Protein AF-A0A1H2BNG6-F1 (afdb_monomer)

Mean predicted aligned error: 12.43 Å

Secondary structure (DSSP, 8-state):
----HHHHHHHHHHHHHTSTTTHHHHHHHHHHHHHHHHHHTT-GGGS-HHHHHHHHHHHHHHHHHHHHHSS----SS--SSS-SS-HHHHHHHHHHHHHHTT--HHHHHHHHH--TTSSS-------

Sequence (127 aa):
MLASEQDRRNDLKNHLKNDLYGWIDTAAPELLRASRELVERGEASRVSDEAVAQILTAAIRLYVAKSDGEERTFPPIAGTRDSEMTPTELLSAVSEMLRALHLGPMELALWYRRRPDKDSYFPGRQS

Organism: NCBI:txid255045

Solvent-accessible surface area (backbone atoms only — not comparable to full-atom values): 7969 Å² total; per-residue (Å²): 136,81,81,49,76,64,54,58,52,48,51,53,53,50,49,41,66,71,38,99,64,29,63,53,74,62,44,50,63,54,52,56,52,51,50,49,57,27,54,78,67,72,45,54,82,79,54,52,70,68,57,54,51,52,51,53,52,52,51,53,54,53,48,52,54,46,50,74,70,59,86,46,91,69,79,94,60,68,68,90,84,63,69,77,58,53,72,64,60,50,53,51,52,52,53,50,50,32,57,77,68,71,54,51,76,65,60,54,55,57,52,72,69,62,57,84,89,71,81,85,80,84,82,85,78,92,129

Radius of gyration: 20.11 Å; Cα contacts (8 Å, |Δi|>4): 25; chains: 1; bounding box: 49×39×54 Å

Structure (mmCIF, N/CA/C/O backbone):
data_AF-A0A1H2BNG6-F1
#
_entry.id   AF-A0A1H2BNG6-F1
#
loop_
_atom_site.group_PDB
_atom_site.id
_atom_site.type_symbol
_atom_site.label_atom_id
_atom_site.label_alt_id
_atom_site.label_comp_id
_atom_site.label_asym_id
_atom_site.label_entity_id
_atom_site.label_seq_id
_atom_site.pdbx_PDB_ins_code
_atom_site.Cartn_x
_atom_site.Cartn_y
_atom_site.Cartn_z
_atom_site.occupancy
_atom_site.B_iso_or_equiv
_atom_site.auth_seq_id
_atom_site.auth_comp_id
_atom_site.auth_asym_id
_atom_site.auth_atom_id
_atom_site.pdbx_PDB_model_num
ATOM 1 N N . MET A 1 1 ? -21.470 3.050 -40.560 1.00 44.28 1 MET A N 1
ATOM 2 C CA . MET A 1 1 ? -22.212 2.502 -39.406 1.00 44.28 1 MET A CA 1
ATOM 3 C C . MET A 1 1 ? -21.243 2.520 -38.227 1.00 44.28 1 MET A C 1
ATOM 5 O O . MET A 1 1 ? -20.317 1.723 -38.211 1.00 44.28 1 MET A O 1
ATOM 9 N N . LEU A 1 2 ? -21.315 3.541 -37.367 1.00 50.72 2 LEU A N 1
ATOM 10 C CA . LEU A 1 2 ? -20.345 3.768 -36.286 1.00 50.72 2 LEU A CA 1
ATOM 11 C C . LEU A 1 2 ? -20.850 3.047 -35.033 1.00 50.72 2 LEU A C 1
ATOM 13 O O . LEU A 1 2 ? -21.847 3.477 -34.461 1.00 50.72 2 LEU A O 1
ATOM 17 N N . ALA A 1 3 ? -20.193 1.956 -34.630 1.00 55.66 3 ALA A N 1
ATOM 18 C CA . ALA A 1 3 ? -20.436 1.339 -33.328 1.00 55.66 3 ALA A CA 1
ATOM 19 C C . ALA A 1 3 ? -20.270 2.411 -32.2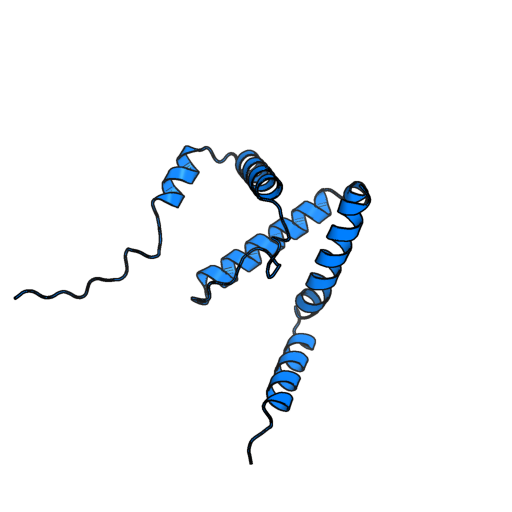42 1.00 55.66 3 ALA A C 1
ATOM 21 O O . ALA A 1 3 ? -19.233 3.098 -32.196 1.00 55.66 3 ALA A O 1
ATOM 22 N N . SER A 1 4 ? -21.320 2.593 -31.436 1.00 70.38 4 SER A N 1
ATOM 23 C CA . SER A 1 4 ? -21.395 3.675 -30.465 1.00 70.38 4 SER A CA 1
ATOM 24 C C . SER A 1 4 ? -20.219 3.566 -29.491 1.00 70.38 4 SER A C 1
ATOM 26 O O . SER A 1 4 ? -19.769 2.482 -29.122 1.00 70.38 4 SER A O 1
ATOM 28 N N . GLU A 1 5 ? -19.665 4.699 -29.078 1.00 60.91 5 GLU A N 1
ATOM 29 C CA . GLU A 1 5 ? -18.565 4.761 -28.104 1.00 60.91 5 GLU A CA 1
ATOM 30 C C . GLU A 1 5 ? -18.965 4.165 -26.734 1.00 60.91 5 GLU A C 1
ATOM 32 O O . GLU A 1 5 ? -18.128 3.848 -25.886 1.00 60.91 5 GLU A O 1
ATOM 37 N N . GLN A 1 6 ? -20.275 3.998 -26.530 1.00 59.38 6 GLN A N 1
ATOM 38 C CA . GLN A 1 6 ? -20.883 3.285 -25.417 1.00 59.38 6 GLN A CA 1
ATOM 39 C C . GLN A 1 6 ? -20.749 1.760 -25.576 1.00 59.38 6 GLN A C 1
ATOM 41 O O . GLN A 1 6 ? -20.373 1.098 -24.612 1.00 59.38 6 GLN A O 1
ATOM 46 N N . ASP A 1 7 ? -20.961 1.220 -26.781 1.00 57.09 7 ASP A N 1
ATOM 47 C CA . ASP A 1 7 ? -20.804 -0.214 -27.074 1.00 57.09 7 ASP A CA 1
ATOM 48 C C . ASP A 1 7 ? -19.345 -0.653 -26.942 1.00 57.09 7 ASP A C 1
ATOM 50 O O . ASP A 1 7 ? -19.057 -1.628 -26.257 1.00 57.09 7 ASP A O 1
ATOM 54 N N . ARG A 1 8 ? -18.395 0.137 -27.462 1.00 61.62 8 ARG A N 1
ATOM 55 C CA . ARG A 1 8 ? -16.956 -0.160 -27.309 1.00 61.62 8 ARG A CA 1
ATOM 56 C C . ARG A 1 8 ? -16.493 -0.153 -25.849 1.00 61.62 8 ARG A C 1
ATOM 58 O O . ARG A 1 8 ? -15.670 -0.978 -25.460 1.00 61.62 8 ARG A O 1
ATOM 65 N N . ARG A 1 9 ? -17.024 0.753 -25.018 1.00 58.50 9 ARG A N 1
ATOM 66 C CA . ARG A 1 9 ? -16.735 0.770 -23.571 1.00 58.50 9 ARG A CA 1
ATOM 67 C C . ARG A 1 9 ? -17.376 -0.403 -22.837 1.00 58.50 9 ARG A C 1
ATOM 69 O O . ARG A 1 9 ? -16.771 -0.916 -21.896 1.00 58.50 9 ARG A O 1
ATOM 76 N N . ASN A 1 10 ? -18.571 -0.820 -23.249 1.00 58.81 10 ASN A N 1
ATOM 77 C CA . ASN A 1 10 ? -19.240 -1.987 -22.683 1.00 58.81 10 ASN A CA 1
ATOM 78 C C . ASN A 1 10 ? -18.520 -3.289 -23.054 1.00 58.81 10 ASN A C 1
ATOM 80 O O . ASN A 1 10 ? -18.324 -4.123 -22.176 1.00 58.81 10 ASN A O 1
ATOM 84 N N . ASP A 1 11 ? -18.036 -3.429 -24.288 1.00 56.94 11 ASP A N 1
ATOM 85 C CA . ASP A 1 11 ? -17.268 -4.599 -24.729 1.00 56.94 11 ASP A CA 1
ATOM 86 C C . ASP A 1 11 ? -15.914 -4.712 -24.023 1.00 56.94 11 ASP A C 1
ATOM 88 O O . ASP A 1 11 ? -15.511 -5.814 -23.650 1.00 56.94 11 ASP A O 1
ATOM 92 N N . LEU A 1 12 ? -15.240 -3.583 -23.769 1.00 59.09 12 LEU A N 1
ATOM 93 C CA . LEU A 1 12 ? -13.989 -3.557 -23.007 1.00 59.09 12 LEU A CA 1
ATOM 94 C C . LEU A 1 12 ? -14.221 -3.933 -21.534 1.00 59.09 12 LEU A C 1
ATOM 96 O O . LEU A 1 12 ? -13.487 -4.745 -20.978 1.00 59.09 12 LEU A O 1
ATOM 100 N N . LYS A 1 13 ? -15.284 -3.401 -20.912 1.00 57.84 13 LYS A N 1
ATOM 101 C CA . LYS A 1 13 ? -15.694 -3.788 -19.551 1.00 57.84 13 LYS A CA 1
ATOM 102 C C . LYS A 1 13 ? -16.099 -5.260 -19.456 1.00 57.84 13 LYS A C 1
ATOM 104 O O . LYS A 1 13 ? -15.818 -5.896 -18.444 1.00 57.84 13 LYS A O 1
ATOM 109 N N . ASN A 1 14 ? -16.754 -5.798 -20.484 1.00 56.12 14 ASN A N 1
ATOM 110 C CA . ASN A 1 14 ? -17.150 -7.204 -20.536 1.00 56.12 14 ASN A CA 1
ATOM 111 C C . ASN A 1 14 ? -15.951 -8.135 -20.770 1.00 56.12 14 ASN A C 1
ATOM 113 O O . ASN A 1 14 ? -15.906 -9.192 -20.151 1.00 56.12 14 ASN A O 1
ATOM 117 N N . HIS A 1 15 ? -14.957 -7.737 -21.573 1.00 56.22 15 HIS A N 1
ATOM 118 C CA . HIS A 1 15 ? -13.698 -8.482 -21.711 1.00 56.22 15 HIS A CA 1
ATOM 119 C C . HIS A 1 15 ? -12.897 -8.499 -20.407 1.00 56.22 15 HIS A C 1
ATOM 121 O O . HIS A 1 15 ? -12.452 -9.564 -20.000 1.00 56.22 15 HIS A O 1
ATOM 127 N N . LEU A 1 16 ? -12.789 -7.361 -19.710 1.00 55.78 16 LEU A N 1
ATOM 128 C CA . LEU A 1 16 ? -12.132 -7.285 -18.399 1.00 55.78 16 LEU A CA 1
ATOM 129 C C . LEU A 1 16 ? -12.843 -8.153 -17.352 1.00 55.78 16 LEU A C 1
ATOM 131 O O . LEU A 1 16 ? -12.189 -8.794 -16.544 1.00 55.78 16 LEU A O 1
ATOM 135 N N . LYS A 1 17 ? -14.179 -8.248 -17.392 1.00 52.62 17 LYS A N 1
ATOM 136 C CA . LYS A 1 17 ? -14.947 -9.160 -16.523 1.00 52.62 17 LYS A CA 1
ATOM 137 C C . LYS A 1 17 ? -14.747 -10.646 -16.833 1.00 52.62 17 LYS A C 1
ATOM 139 O O . LYS A 1 17 ? -15.005 -11.462 -15.954 1.00 52.62 17 LYS A O 1
ATOM 144 N N . ASN A 1 18 ? -14.328 -10.988 -18.051 1.00 52.94 18 ASN A N 1
ATOM 145 C CA . ASN A 1 18 ? -14.094 -12.364 -18.502 1.00 52.94 18 ASN A CA 1
ATOM 146 C C . ASN A 1 18 ? -12.593 -12.715 -18.577 1.00 52.94 18 ASN A C 1
ATOM 148 O O . ASN A 1 18 ? -12.223 -13.738 -19.151 1.00 52.94 18 ASN A O 1
ATOM 152 N N . ASP A 1 19 ? -11.740 -11.860 -18.009 1.00 71.12 19 ASP A N 1
ATOM 153 C CA . ASP A 1 19 ? -10.308 -12.080 -17.834 1.00 71.12 19 ASP A CA 1
ATOM 154 C C . ASP A 1 19 ? -10.054 -12.866 -16.535 1.00 71.12 19 ASP A C 1
ATOM 156 O O . ASP A 1 19 ? -10.716 -12.644 -15.516 1.00 71.12 19 ASP A O 1
ATOM 160 N N . LEU A 1 20 ? -9.057 -13.755 -16.548 1.00 78.62 20 LEU A N 1
ATOM 161 C CA . LEU A 1 20 ? -8.619 -14.558 -15.400 1.00 78.62 20 LEU A CA 1
ATOM 162 C C . LEU A 1 20 ? -8.308 -13.697 -14.162 1.00 78.62 20 LEU A C 1
ATOM 164 O O . LEU A 1 20 ? -8.420 -14.175 -13.031 1.00 78.62 20 LEU A O 1
ATOM 168 N N . TYR A 1 21 ? -7.952 -12.425 -14.365 1.00 85.44 21 TYR A N 1
ATOM 169 C CA . TYR A 1 21 ? -7.599 -11.477 -13.305 1.00 85.44 21 TYR A CA 1
ATOM 170 C C . TYR A 1 21 ? -8.600 -10.323 -13.130 1.00 85.44 21 TYR A C 1
ATOM 172 O O . TYR A 1 21 ? -8.392 -9.459 -12.279 1.00 85.44 21 TYR A O 1
ATOM 180 N N . GLY A 1 22 ? -9.722 -10.328 -13.860 1.00 83.12 22 GLY A N 1
ATOM 181 C CA . GLY A 1 22 ? -10.744 -9.272 -13.825 1.00 83.12 22 GLY A CA 1
ATOM 182 C C . GLY A 1 22 ? -11.410 -9.050 -12.466 1.00 83.12 22 GLY A C 1
ATOM 183 O O . GLY A 1 22 ? -11.947 -7.979 -12.172 1.00 83.12 22 GLY A O 1
ATOM 184 N N . TRP A 1 23 ? -11.349 -10.056 -11.591 1.00 89.75 23 TRP A N 1
ATOM 185 C CA . TRP A 1 23 ? -11.825 -9.942 -10.216 1.00 89.75 23 TRP A CA 1
ATOM 186 C C . TRP A 1 23 ? -11.042 -8.888 -9.416 1.00 89.75 23 TRP A C 1
ATOM 188 O O . TRP A 1 23 ? -11.622 -8.283 -8.517 1.00 89.75 23 TRP A O 1
ATOM 198 N N . ILE A 1 24 ? -9.772 -8.617 -9.759 1.00 91.31 24 ILE A N 1
ATOM 199 C CA . ILE A 1 24 ? -8.936 -7.611 -9.081 1.00 91.31 24 ILE A CA 1
ATOM 200 C C . ILE A 1 24 ? -9.539 -6.216 -9.261 1.00 91.31 24 ILE A C 1
ATOM 202 O O . ILE A 1 24 ? -9.658 -5.475 -8.287 1.00 91.31 24 ILE A O 1
ATOM 206 N N . ASP A 1 25 ? -10.007 -5.884 -10.468 1.00 88.44 25 ASP A N 1
ATOM 207 C CA . ASP A 1 25 ? -10.651 -4.595 -10.757 1.00 88.44 25 ASP A CA 1
ATOM 208 C C . ASP A 1 25 ? -11.966 -4.416 -9.985 1.00 88.44 25 ASP A C 1
ATOM 210 O O . ASP A 1 25 ? -12.362 -3.296 -9.663 1.00 88.44 25 ASP A O 1
ATOM 214 N N . THR A 1 26 ? -12.642 -5.522 -9.658 1.00 89.19 26 THR A N 1
ATOM 215 C CA . THR A 1 26 ? -13.869 -5.503 -8.848 1.00 89.19 26 THR A CA 1
ATOM 216 C C . THR A 1 26 ? -13.554 -5.437 -7.350 1.00 89.19 26 THR A C 1
ATOM 218 O O . THR A 1 26 ? -14.254 -4.757 -6.605 1.00 89.19 26 THR A O 1
ATOM 221 N N . ALA A 1 27 ? -12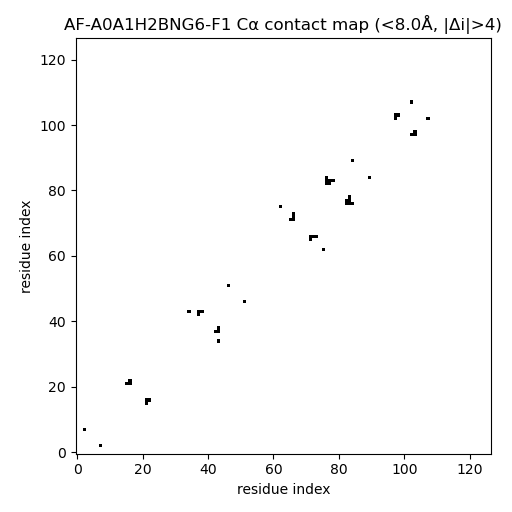.490 -6.106 -6.900 1.00 91.62 27 ALA A N 1
ATOM 222 C CA . ALA A 1 27 ? -12.085 -6.147 -5.498 1.00 91.62 27 ALA A CA 1
ATOM 223 C C . ALA A 1 27 ? -11.384 -4.860 -5.035 1.00 91.62 27 ALA A C 1
ATOM 225 O O . ALA A 1 27 ? -11.554 -4.460 -3.887 1.00 91.62 27 ALA A O 1
ATOM 226 N N . ALA A 1 28 ? -10.621 -4.194 -5.906 1.00 92.00 28 ALA A N 1
ATOM 227 C CA . ALA A 1 28 ? -9.862 -2.988 -5.573 1.00 92.00 28 ALA A CA 1
ATOM 228 C C . ALA A 1 28 ? -10.706 -1.846 -4.958 1.00 92.00 28 ALA A C 1
ATOM 230 O O . ALA A 1 28 ? -10.322 -1.348 -3.896 1.00 92.00 28 ALA A O 1
ATOM 231 N N . PRO A 1 29 ? -11.849 -1.421 -5.542 1.00 91.12 29 PRO A N 1
ATOM 232 C CA . PRO A 1 29 ? -12.670 -0.370 -4.938 1.00 91.12 29 PRO A CA 1
ATOM 233 C C . PRO A 1 29 ? -13.307 -0.803 -3.610 1.00 91.12 29 PRO A C 1
ATOM 235 O O . PRO A 1 29 ? -13.406 0.011 -2.693 1.00 91.12 29 PRO A O 1
ATOM 238 N N . GLU A 1 30 ? -13.696 -2.074 -3.476 1.00 93.56 30 GLU A N 1
ATOM 239 C CA . GLU A 1 30 ? -14.247 -2.609 -2.224 1.00 93.56 30 GLU A CA 1
ATOM 240 C C . GLU A 1 30 ? -13.196 -2.653 -1.115 1.00 93.56 30 GLU A C 1
ATOM 242 O O . GLU A 1 30 ? -13.480 -2.268 0.018 1.00 93.56 30 GLU A O 1
ATOM 247 N N . LEU A 1 31 ? -11.968 -3.056 -1.450 1.00 93.62 31 LEU A N 1
ATOM 248 C CA . LEU A 1 31 ? -10.842 -3.060 -0.524 1.00 93.62 31 LEU A CA 1
ATOM 249 C C . LEU A 1 31 ? -10.534 -1.646 -0.023 1.00 93.62 31 LEU A C 1
ATOM 251 O O . LEU A 1 31 ? -10.389 -1.456 1.181 1.00 93.62 31 LEU A O 1
ATOM 255 N N . LEU A 1 32 ? -10.490 -0.656 -0.923 1.00 91.44 32 LEU A N 1
ATOM 256 C CA . LEU A 1 32 ? -10.244 0.742 -0.560 1.00 91.44 32 LEU A CA 1
ATOM 257 C C . LEU A 1 32 ? -11.368 1.319 0.315 1.00 91.44 32 LEU A C 1
ATOM 259 O O . LEU A 1 32 ? -11.107 2.036 1.279 1.00 91.44 32 LEU A O 1
ATOM 263 N N . ARG A 1 33 ? -12.632 0.997 0.015 1.00 92.25 33 ARG A N 1
ATOM 264 C CA . ARG A 1 33 ? -13.768 1.403 0.855 1.00 92.25 33 ARG A CA 1
ATOM 265 C C . ARG A 1 33 ? -13.671 0.779 2.250 1.00 92.25 33 ARG A C 1
ATOM 267 O O . ARG A 1 33 ? -13.780 1.491 3.244 1.00 92.25 33 ARG A O 1
ATOM 274 N N . ALA A 1 34 ? -13.439 -0.530 2.325 1.00 93.88 34 ALA A N 1
ATOM 275 C CA . ALA A 1 34 ? -13.330 -1.248 3.590 1.00 93.88 34 ALA A CA 1
ATOM 276 C C . ALA A 1 34 ? -12.135 -0.768 4.428 1.00 93.88 34 ALA A C 1
ATOM 278 O O . ALA A 1 34 ? -12.261 -0.638 5.644 1.00 93.88 34 ALA A O 1
ATOM 279 N N . SER A 1 35 ? -10.994 -0.456 3.801 1.00 92.12 35 SER A N 1
ATOM 280 C CA . SER A 1 35 ? -9.826 0.060 4.520 1.00 92.12 35 SER A CA 1
ATOM 281 C C . SER A 1 35 ? -10.109 1.411 5.174 1.00 92.12 35 SER A C 1
ATOM 283 O O . SER A 1 35 ? -9.714 1.608 6.319 1.00 92.12 35 SER A O 1
ATOM 285 N N . ARG A 1 36 ? -10.838 2.313 4.498 1.00 90.75 36 ARG A N 1
ATOM 286 C CA . ARG A 1 36 ? -11.265 3.594 5.091 1.00 90.75 36 ARG A CA 1
ATOM 287 C C . ARG A 1 36 ? -12.122 3.367 6.328 1.00 90.75 36 ARG A C 1
ATOM 289 O O . ARG A 1 36 ? -11.794 3.867 7.397 1.00 90.75 36 ARG A O 1
ATOM 296 N N . GLU A 1 37 ? -13.164 2.547 6.198 1.00 93.25 37 GLU A N 1
ATOM 297 C CA . GLU A 1 37 ? -14.082 2.253 7.303 1.00 93.25 37 GLU A CA 1
ATOM 298 C C . GLU A 1 37 ? -13.354 1.638 8.507 1.00 93.25 37 GLU A C 1
ATOM 300 O O . GLU A 1 37 ? -13.635 2.003 9.648 1.00 93.25 37 GLU A O 1
ATOM 305 N N . LEU A 1 38 ? -12.404 0.727 8.272 1.00 93.44 38 LEU A N 1
ATOM 306 C CA . LEU A 1 38 ? -11.613 0.104 9.335 1.00 93.44 38 LEU A CA 1
ATOM 307 C C . LEU A 1 38 ? -10.697 1.107 10.042 1.00 93.44 38 LEU A C 1
ATOM 309 O O . LEU A 1 38 ? -10.611 1.083 11.269 1.00 93.44 38 LEU A O 1
ATOM 313 N N . VAL A 1 39 ? -10.023 1.985 9.296 1.00 91.25 39 VAL A N 1
ATOM 314 C CA . VAL A 1 39 ? -9.122 2.997 9.869 1.00 91.25 39 VAL A CA 1
ATOM 315 C C . VAL A 1 39 ? -9.911 4.044 10.654 1.00 91.25 39 VAL A C 1
ATOM 317 O O . VAL A 1 39 ? -9.571 4.318 11.803 1.00 91.25 39 VAL A O 1
ATOM 320 N N . GLU A 1 40 ? -11.008 4.561 10.096 1.00 91.44 40 GLU A N 1
ATOM 321 C CA . GLU A 1 40 ? -11.874 5.551 10.754 1.00 91.44 40 GLU A CA 1
ATOM 322 C C . GLU A 1 40 ? -12.479 5.027 12.063 1.00 91.44 40 GLU A C 1
ATOM 324 O O . GLU A 1 40 ? -12.666 5.782 13.017 1.00 91.44 40 GLU A O 1
ATOM 329 N N . ARG A 1 41 ? -12.761 3.720 12.132 1.00 94.81 41 ARG A N 1
ATOM 330 C CA . ARG A 1 41 ? -13.294 3.056 13.331 1.00 94.81 41 ARG A CA 1
ATOM 331 C C . ARG A 1 41 ? -12.214 2.603 14.317 1.00 94.81 41 ARG A C 1
ATOM 333 O O . ARG A 1 41 ? -12.558 2.124 15.393 1.00 94.81 41 ARG A O 1
ATOM 340 N N . GLY A 1 42 ? -10.929 2.724 13.976 1.00 94.25 42 GLY A N 1
ATOM 341 C CA . GLY A 1 42 ? -9.832 2.185 14.789 1.00 94.25 42 GLY A CA 1
ATOM 342 C C . GLY A 1 42 ? -9.806 0.650 14.844 1.00 94.25 42 GLY A C 1
ATOM 343 O O . GLY A 1 42 ? -9.267 0.066 15.779 1.00 94.25 42 GLY A O 1
ATOM 344 N N . GLU A 1 43 ? -10.390 -0.013 13.847 1.00 96.00 43 GLU A N 1
ATOM 345 C CA . GLU A 1 43 ? -10.574 -1.465 13.768 1.00 96.00 43 GLU A CA 1
ATOM 346 C C . GLU A 1 43 ? -9.576 -2.144 12.812 1.00 96.00 43 GLU A C 1
ATOM 348 O O . GLU A 1 43 ? -9.771 -3.290 12.406 1.00 96.00 43 GLU A O 1
ATOM 353 N N . ALA A 1 44 ? -8.486 -1.463 12.449 1.00 91.94 44 ALA A N 1
ATOM 354 C CA . ALA A 1 44 ? -7.482 -1.984 11.518 1.00 91.94 44 ALA A CA 1
ATOM 355 C C . ALA A 1 44 ? -6.900 -3.351 11.942 1.00 91.94 44 ALA A C 1
ATOM 357 O O . ALA A 1 44 ? -6.603 -4.178 11.086 1.00 91.94 44 ALA A O 1
ATOM 358 N N . SER A 1 45 ? -6.836 -3.634 13.250 1.00 94.31 45 SER A N 1
ATOM 359 C CA . SER A 1 45 ? -6.380 -4.917 13.813 1.00 94.31 45 SER A CA 1
ATOM 360 C C . SER A 1 45 ? -7.250 -6.127 13.445 1.00 94.31 45 SER A C 1
ATOM 362 O O . SER A 1 45 ? -6.864 -7.266 13.702 1.00 94.31 45 SER A O 1
ATOM 364 N N . ARG A 1 46 ? -8.432 -5.910 12.850 1.00 94.81 46 ARG A N 1
ATOM 365 C CA . ARG A 1 46 ? -9.297 -6.983 12.335 1.00 94.81 46 ARG A CA 1
ATOM 366 C C . ARG A 1 46 ? -8.750 -7.625 11.060 1.00 94.81 46 ARG A C 1
ATOM 368 O O . ARG A 1 46 ? -9.181 -8.724 10.715 1.00 94.81 46 ARG A O 1
ATOM 375 N N . VAL A 1 47 ? -7.844 -6.951 10.357 1.00 96.06 47 VAL A N 1
ATOM 376 C CA . VAL A 1 47 ? -7.130 -7.494 9.198 1.00 96.06 47 VAL A CA 1
ATOM 377 C C . VAL A 1 47 ? -5.766 -7.972 9.678 1.00 96.06 47 VAL A C 1
ATOM 379 O O . VAL A 1 47 ? -5.084 -7.257 10.405 1.00 96.06 47 VAL A O 1
ATOM 382 N N . SER A 1 48 ? -5.369 -9.187 9.299 1.00 96.75 48 SER A N 1
ATOM 383 C CA . SER A 1 48 ? -4.074 -9.726 9.712 1.00 96.75 48 SER A CA 1
ATOM 384 C C . SER A 1 48 ? -2.916 -8.988 9.042 1.00 96.75 48 SER A C 1
ATOM 386 O O . SER A 1 48 ? -2.995 -8.619 7.867 1.00 96.75 48 SER A O 1
ATOM 388 N N . ASP A 1 49 ? -1.801 -8.863 9.763 1.00 94.81 49 ASP A N 1
ATOM 389 C CA . ASP A 1 49 ? -0.565 -8.268 9.240 1.00 94.81 49 ASP A CA 1
ATOM 390 C C . ASP A 1 49 ? -0.096 -8.969 7.954 1.00 94.81 49 ASP A C 1
ATOM 392 O O . ASP A 1 49 ? 0.348 -8.321 7.007 1.00 94.81 49 ASP A O 1
ATOM 396 N N . GLU A 1 50 ? -0.257 -10.295 7.880 1.00 96.00 50 GLU A N 1
ATOM 397 C CA . GLU A 1 50 ? 0.068 -11.084 6.688 1.00 96.00 50 GLU A CA 1
ATOM 398 C C . GLU A 1 50 ? -0.785 -10.682 5.477 1.00 96.00 50 GLU A C 1
ATOM 400 O O . GLU A 1 50 ? -0.250 -10.513 4.380 1.00 96.00 50 GLU A O 1
ATOM 405 N N . ALA A 1 51 ? -2.094 -10.478 5.660 1.00 95.75 51 ALA A N 1
ATOM 406 C CA . ALA A 1 51 ? -2.970 -10.050 4.574 1.00 95.75 51 ALA A CA 1
ATOM 407 C C . ALA A 1 51 ? -2.581 -8.650 4.076 1.00 95.75 51 ALA A C 1
ATOM 409 O O . ALA A 1 51 ? -2.483 -8.433 2.866 1.00 95.75 51 ALA A O 1
ATOM 410 N N . VAL A 1 52 ? -2.286 -7.720 4.992 1.00 94.62 52 VAL A N 1
ATOM 411 C CA . VAL A 1 52 ? -1.803 -6.373 4.640 1.00 94.62 52 VAL A CA 1
ATOM 412 C C . VAL A 1 52 ? -0.484 -6.452 3.866 1.00 94.62 52 VAL A C 1
ATOM 414 O O . VAL A 1 52 ? -0.342 -5.807 2.825 1.00 94.62 52 VAL A O 1
ATOM 417 N N . ALA A 1 53 ? 0.460 -7.286 4.310 1.00 93.38 53 ALA A N 1
ATOM 418 C CA . ALA A 1 53 ? 1.742 -7.476 3.637 1.00 93.38 53 ALA A CA 1
ATOM 419 C C . ALA A 1 53 ? 1.583 -8.052 2.217 1.00 93.38 53 ALA A C 1
ATOM 421 O O . ALA A 1 53 ? 2.243 -7.589 1.280 1.00 93.38 53 ALA A O 1
ATOM 422 N N . GLN A 1 54 ? 0.689 -9.029 2.030 1.00 95.44 54 GLN A N 1
ATOM 423 C CA . GLN A 1 54 ? 0.397 -9.621 0.719 1.00 95.44 54 GLN A CA 1
ATOM 424 C C . GLN A 1 54 ? -0.249 -8.608 -0.235 1.00 95.44 54 GLN A C 1
ATOM 426 O O . GLN A 1 54 ? 0.180 -8.499 -1.387 1.00 95.44 54 GLN A O 1
ATOM 431 N N . ILE A 1 55 ? -1.224 -7.829 0.248 1.00 94.50 55 ILE A N 1
ATOM 432 C CA . ILE A 1 55 ? -1.876 -6.756 -0.518 1.00 94.50 55 ILE A CA 1
ATOM 433 C C . ILE A 1 55 ? -0.842 -5.728 -0.977 1.00 94.50 55 ILE A C 1
ATOM 435 O O . ILE A 1 55 ? -0.765 -5.425 -2.168 1.00 94.50 55 ILE A O 1
ATOM 439 N N . LEU A 1 56 ? -0.018 -5.226 -0.053 1.00 92.75 56 LEU A N 1
ATOM 440 C CA . LEU A 1 56 ? 1.004 -4.227 -0.355 1.00 92.75 56 LEU A CA 1
ATOM 441 C C . LEU A 1 56 ? 2.010 -4.752 -1.389 1.00 92.75 56 LEU A C 1
ATOM 443 O O . LEU A 1 56 ? 2.313 -4.075 -2.371 1.00 92.75 56 LEU A O 1
ATOM 447 N N . THR A 1 57 ? 2.472 -5.992 -1.212 1.00 93.19 57 THR A N 1
ATOM 448 C CA . THR A 1 57 ? 3.397 -6.653 -2.143 1.00 93.19 57 THR A CA 1
ATOM 449 C C . THR A 1 57 ? 2.798 -6.775 -3.544 1.00 93.19 57 THR A C 1
ATOM 451 O O . THR A 1 57 ? 3.465 -6.462 -4.533 1.00 93.19 57 THR A O 1
ATOM 454 N N . ALA A 1 58 ? 1.541 -7.217 -3.647 1.00 94.62 58 ALA A N 1
ATOM 455 C CA . ALA A 1 58 ? 0.850 -7.350 -4.924 1.00 94.62 58 ALA A CA 1
ATOM 456 C C . ALA A 1 58 ? 0.661 -5.986 -5.606 1.00 94.62 58 ALA A C 1
ATOM 458 O O . ALA A 1 58 ? 0.973 -5.846 -6.789 1.00 94.62 58 ALA A O 1
ATOM 459 N N . ALA A 1 59 ? 0.221 -4.974 -4.852 1.00 91.88 59 ALA A N 1
ATOM 460 C CA . ALA A 1 59 ? 0.008 -3.622 -5.355 1.00 91.88 59 ALA A CA 1
ATOM 461 C C . ALA A 1 59 ? 1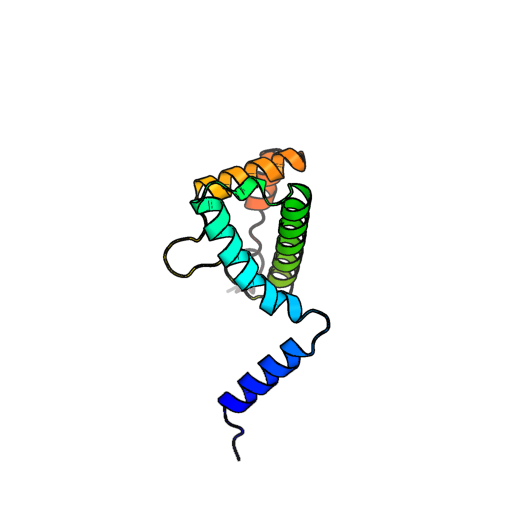.301 -3.001 -5.905 1.00 91.88 59 ALA A C 1
ATOM 463 O O . ALA A 1 59 ? 1.303 -2.498 -7.028 1.00 91.88 59 ALA A O 1
ATOM 464 N N . ILE A 1 60 ? 2.415 -3.101 -5.168 1.00 90.38 60 ILE A N 1
ATOM 465 C CA . ILE A 1 60 ? 3.720 -2.586 -5.610 1.00 90.38 60 ILE A CA 1
ATOM 466 C C . ILE A 1 60 ? 4.181 -3.298 -6.886 1.00 90.38 60 ILE A C 1
ATOM 468 O O . ILE A 1 60 ? 4.582 -2.634 -7.840 1.00 90.38 60 ILE A O 1
ATOM 472 N N . ARG A 1 61 ? 4.091 -4.635 -6.945 1.00 90.12 61 ARG A N 1
ATOM 473 C CA . ARG A 1 61 ? 4.484 -5.405 -8.140 1.00 90.12 61 ARG A CA 1
ATOM 474 C C . ARG A 1 61 ? 3.687 -4.998 -9.376 1.00 90.12 61 ARG A C 1
ATOM 476 O O . ARG A 1 61 ? 4.271 -4.816 -10.441 1.00 90.12 61 ARG A O 1
ATOM 483 N N . LEU A 1 62 ? 2.370 -4.846 -9.233 1.00 89.81 62 LEU A N 1
ATOM 484 C CA . LEU A 1 62 ? 1.497 -4.413 -10.324 1.00 89.81 62 LEU A CA 1
ATOM 485 C C . LEU A 1 62 ? 1.784 -2.970 -10.743 1.00 89.81 62 LEU A C 1
ATOM 487 O O . LEU A 1 62 ? 1.793 -2.683 -11.938 1.00 89.81 62 LEU A O 1
ATOM 491 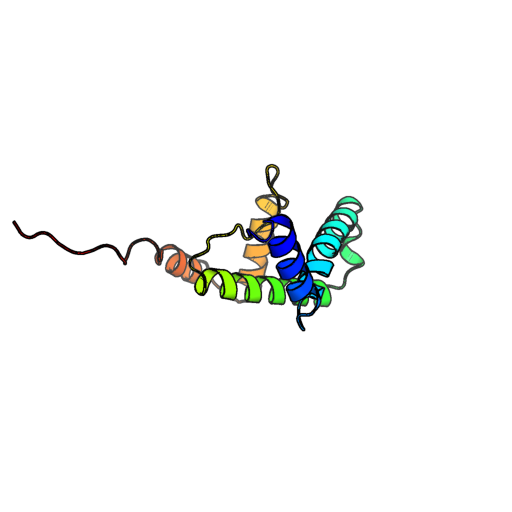N N . TYR A 1 63 ? 2.028 -2.074 -9.784 1.00 87.12 63 TYR A N 1
ATOM 492 C CA . TYR A 1 63 ? 2.358 -0.682 -10.072 1.00 87.12 63 TYR A CA 1
ATOM 493 C C . TYR A 1 63 ? 3.660 -0.571 -10.867 1.00 87.12 63 TYR A C 1
ATOM 495 O O . TYR A 1 63 ? 3.637 0.010 -11.946 1.00 87.12 63 TYR A O 1
ATOM 503 N N . VAL A 1 64 ? 4.746 -1.195 -10.393 1.00 86.12 64 VAL A N 1
ATOM 504 C CA . VAL A 1 64 ? 6.052 -1.185 -11.076 1.00 86.12 64 VAL A CA 1
ATOM 505 C C . VAL A 1 64 ? 5.937 -1.765 -12.487 1.00 86.12 64 VAL A C 1
ATOM 507 O O . VAL A 1 64 ? 6.396 -1.155 -13.447 1.00 86.12 64 VAL A O 1
ATOM 510 N N . ALA A 1 65 ? 5.254 -2.904 -12.646 1.00 86.38 65 ALA A N 1
ATOM 511 C CA . ALA A 1 65 ? 5.069 -3.521 -13.959 1.00 86.38 65 ALA A CA 1
ATOM 512 C C . ALA A 1 65 ? 4.309 -2.612 -14.945 1.00 86.38 65 ALA A C 1
ATOM 514 O O . ALA A 1 65 ? 4.645 -2.572 -16.127 1.00 86.38 65 ALA A O 1
ATOM 515 N N . LYS A 1 66 ? 3.299 -1.870 -14.468 1.00 80.69 66 LYS A N 1
ATOM 516 C CA . LYS A 1 66 ? 2.523 -0.940 -15.303 1.00 80.69 66 LYS A CA 1
ATOM 517 C C . LYS A 1 66 ? 3.263 0.374 -15.569 1.00 80.69 66 LYS A C 1
ATOM 519 O O . LYS A 1 66 ? 3.137 0.914 -16.664 1.00 80.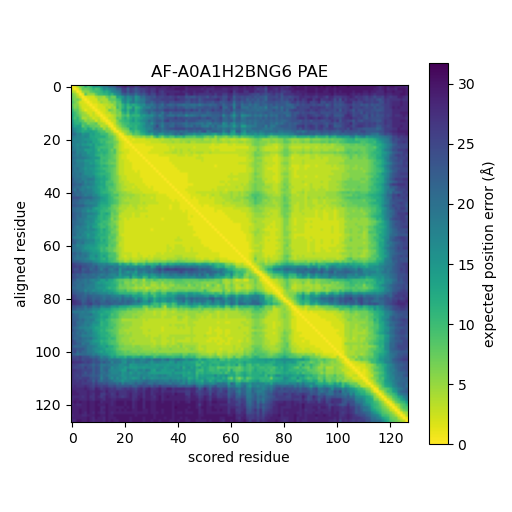69 66 LYS A O 1
ATOM 524 N N . SER A 1 67 ? 4.029 0.889 -14.604 1.00 77.56 67 SER A N 1
ATOM 525 C CA . SER A 1 67 ? 4.788 2.135 -14.766 1.00 77.56 67 SER A CA 1
ATOM 526 C C . SER A 1 67 ? 5.995 1.970 -15.685 1.00 77.56 67 SER A C 1
ATOM 528 O O . SER A 1 67 ? 6.284 2.877 -16.461 1.00 77.56 67 SER A O 1
ATOM 530 N N . ASP A 1 68 ? 6.670 0.819 -15.627 1.00 70.06 68 ASP A N 1
ATOM 531 C CA . ASP A 1 68 ? 7.863 0.548 -16.436 1.00 70.06 68 ASP A CA 1
ATOM 532 C C . ASP A 1 68 ? 7.511 0.132 -17.873 1.00 70.06 68 ASP A C 1
ATOM 534 O O . ASP A 1 68 ? 8.281 0.385 -18.798 1.00 70.06 68 ASP A O 1
ATOM 538 N N . GLY A 1 69 ? 6.359 -0.519 -18.074 1.00 58.16 69 GLY A N 1
ATOM 539 C CA . GLY A 1 69 ? 5.993 -1.142 -19.349 1.00 58.16 69 GLY A CA 1
ATOM 540 C C . GLY A 1 69 ? 5.166 -0.289 -20.317 1.00 58.16 69 GLY A C 1
ATOM 541 O O . GLY A 1 69 ? 5.169 -0.589 -21.509 1.00 58.16 69 GLY A O 1
ATOM 542 N N . GLU A 1 70 ? 4.443 0.740 -19.854 1.00 55.72 70 GLU A N 1
ATOM 543 C CA . GLU A 1 70 ? 3.403 1.391 -20.678 1.00 55.72 70 GLU A CA 1
ATOM 544 C C . GLU A 1 70 ? 3.639 2.874 -21.040 1.00 55.72 70 GLU A C 1
ATOM 546 O O . GLU A 1 70 ? 2.746 3.472 -21.635 1.00 55.72 70 GLU A O 1
ATOM 551 N N . GLU A 1 71 ? 4.768 3.513 -20.688 1.00 51.47 71 GLU A N 1
ATOM 552 C CA . GLU A 1 71 ? 4.960 4.991 -20.792 1.00 51.47 71 GLU A CA 1
ATOM 553 C C . GLU A 1 71 ? 3.796 5.812 -20.177 1.00 51.47 71 GLU A C 1
ATOM 555 O O . GLU A 1 71 ? 3.636 7.015 -20.401 1.00 51.47 71 GLU A O 1
ATOM 560 N N . ARG A 1 72 ? 2.947 5.161 -19.376 1.00 55.88 72 ARG A N 1
ATOM 561 C CA . ARG A 1 72 ? 1.748 5.725 -18.774 1.00 55.88 72 ARG A CA 1
ATOM 562 C C . ARG A 1 72 ? 2.050 6.067 -17.332 1.00 55.88 72 ARG A C 1
ATOM 564 O O . ARG A 1 72 ? 2.004 5.220 -16.446 1.00 55.88 72 ARG A O 1
ATOM 571 N N . THR A 1 73 ? 2.299 7.345 -17.089 1.00 60.56 73 THR A N 1
ATOM 572 C CA . THR A 1 73 ? 2.337 7.884 -15.732 1.00 60.56 73 THR A CA 1
ATOM 573 C C . THR A 1 73 ? 0.905 7.993 -15.211 1.00 60.56 73 THR A C 1
ATOM 575 O O . THR A 1 73 ? 0.176 8.917 -15.572 1.00 60.56 73 THR A O 1
ATOM 578 N N . PHE A 1 74 ? 0.482 7.047 -14.374 1.00 76.75 74 PHE A N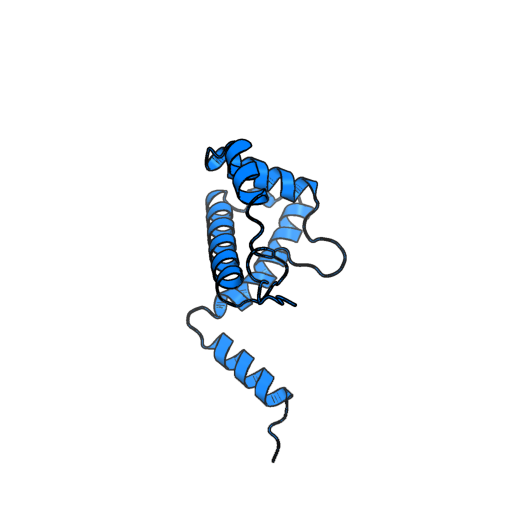 1
ATOM 579 C CA . PHE A 1 74 ? -0.749 7.156 -13.588 1.00 76.75 74 PHE A CA 1
ATOM 580 C C . PHE A 1 74 ? -0.399 7.302 -12.099 1.00 76.75 74 PHE A C 1
ATOM 582 O O . PHE A 1 74 ? 0.651 6.822 -11.668 1.00 76.75 74 PHE A O 1
ATOM 589 N N . PRO A 1 75 ? -1.225 8.003 -11.304 1.00 76.56 75 PRO A N 1
ATOM 590 C CA . PRO A 1 75 ? -0.914 8.238 -9.901 1.00 76.56 75 PRO A CA 1
ATOM 591 C C . PRO A 1 75 ? -0.914 6.913 -9.107 1.00 76.56 75 PRO A C 1
ATOM 593 O O . PRO A 1 75 ? -1.870 6.145 -9.224 1.00 76.56 75 PRO A O 1
ATOM 596 N N . PRO A 1 76 ? 0.117 6.646 -8.278 1.00 78.06 76 PRO A N 1
ATOM 597 C CA . PRO A 1 76 ? 0.207 5.427 -7.459 1.00 78.06 76 PRO A CA 1
ATOM 598 C C . PRO A 1 76 ? -0.816 5.367 -6.321 1.00 78.06 76 PRO A C 1
ATOM 600 O O . PRO A 1 76 ? -1.058 4.300 -5.765 1.00 78.06 76 PRO A O 1
ATOM 603 N N . ILE A 1 77 ? -1.381 6.513 -5.942 1.00 83.38 77 ILE A N 1
ATOM 604 C CA . ILE A 1 77 ? -2.314 6.651 -4.826 1.00 83.38 77 ILE A CA 1
ATOM 605 C C . ILE A 1 77 ? -3.664 7.060 -5.411 1.00 83.38 77 ILE A C 1
ATOM 607 O O . ILE A 1 77 ? -3.739 7.977 -6.232 1.00 83.38 77 ILE A O 1
ATOM 611 N N . ALA A 1 78 ? -4.723 6.356 -5.013 1.00 80.88 78 ALA A N 1
ATOM 612 C CA . ALA A 1 78 ? -6.086 6.692 -5.404 1.00 80.88 78 ALA A CA 1
ATOM 613 C C . ALA A 1 78 ? -6.492 8.079 -4.860 1.00 80.88 78 ALA A C 1
ATOM 615 O O . ALA A 1 78 ? -5.910 8.570 -3.897 1.00 80.88 78 ALA A O 1
ATOM 616 N N . GLY A 1 79 ? -7.508 8.704 -5.461 1.00 69.69 79 GLY A N 1
ATOM 617 C CA . GLY A 1 79 ? -8.054 9.993 -5.015 1.00 69.69 79 GLY A CA 1
ATOM 618 C C . GLY A 1 79 ? -7.868 11.119 -6.029 1.00 69.69 79 GLY A C 1
ATOM 619 O O . GLY A 1 79 ? -6.926 11.127 -6.816 1.00 69.69 79 GLY A O 1
ATOM 620 N N . THR A 1 80 ? -8.808 12.068 -6.045 1.00 55.88 80 THR A N 1
ATOM 621 C CA . THR A 1 80 ? -8.815 13.157 -7.039 1.00 55.88 80 THR A CA 1
ATOM 622 C C . THR A 1 80 ? -8.528 14.544 -6.480 1.00 55.88 80 THR A C 1
ATOM 624 O O . THR A 1 80 ? -8.187 15.408 -7.284 1.00 55.88 80 THR A O 1
ATOM 627 N N . ARG A 1 81 ? -8.675 14.810 -5.170 1.00 47.78 81 ARG A N 1
ATOM 628 C CA . ARG A 1 81 ? -8.535 16.180 -4.613 1.00 47.78 81 ARG A CA 1
ATOM 629 C C . ARG A 1 81 ? -8.103 16.253 -3.147 1.00 47.78 81 ARG A C 1
ATOM 631 O O . ARG A 1 81 ? -7.312 17.131 -2.833 1.00 47.78 81 ARG A O 1
ATOM 638 N N . ASP A 1 82 ? -8.531 15.310 -2.316 1.00 49.94 82 ASP A N 1
ATOM 639 C CA . ASP A 1 82 ? -7.936 15.056 -1.006 1.00 49.94 82 ASP A CA 1
ATOM 640 C C . ASP A 1 82 ? -7.162 13.749 -1.139 1.00 49.94 82 ASP A C 1
ATOM 642 O O . ASP A 1 82 ? -7.708 12.743 -1.596 1.00 49.94 82 ASP A O 1
ATOM 646 N N . SER A 1 83 ? -5.856 13.801 -0.889 1.00 58.81 83 SER A N 1
ATOM 647 C CA . SER A 1 83 ? -4.996 12.625 -0.986 1.00 58.81 83 SER A CA 1
ATOM 648 C C . SER A 1 83 ? -5.568 11.556 -0.053 1.00 58.81 83 SER A C 1
ATOM 650 O O . SER A 1 83 ? -5.664 11.797 1.146 1.00 58.81 83 SER A O 1
ATOM 652 N N . GLU A 1 84 ? -5.938 10.386 -0.585 1.00 75.31 84 GLU A N 1
ATOM 653 C CA . GLU A 1 84 ? -6.453 9.222 0.176 1.00 75.31 84 GLU A CA 1
ATOM 654 C C . GLU A 1 84 ? -5.480 8.716 1.249 1.00 75.31 84 GLU A C 1
ATOM 656 O O . GLU A 1 84 ? -5.771 7.798 2.007 1.00 75.31 84 GLU A O 1
ATOM 661 N N . MET A 1 85 ? -4.293 9.304 1.265 1.00 81.19 85 MET A N 1
ATOM 662 C CA . MET A 1 85 ? -3.215 9.060 2.184 1.00 81.19 85 MET A CA 1
ATOM 663 C C . MET A 1 85 ? -2.577 10.401 2.528 1.00 81.19 85 MET A C 1
ATOM 665 O O . MET A 1 85 ? -2.222 11.185 1.637 1.00 81.19 85 MET A O 1
ATOM 669 N N . THR A 1 86 ? -2.404 10.662 3.817 1.00 84.69 86 THR A N 1
ATOM 670 C CA . THR A 1 86 ? -1.672 11.833 4.295 1.00 84.69 86 THR A CA 1
ATOM 671 C C . THR A 1 86 ? -0.169 11.682 4.021 1.00 84.69 86 THR A C 1
ATOM 673 O O . THR A 1 86 ? 0.352 10.564 3.950 1.00 84.69 86 THR A O 1
ATOM 676 N N . PRO A 1 87 ? 0.587 12.793 3.915 1.00 85.19 87 PRO A N 1
ATOM 677 C CA . PRO A 1 87 ? 2.040 12.726 3.754 1.00 85.19 87 PRO A CA 1
ATOM 678 C C . PRO A 1 87 ? 2.741 11.931 4.863 1.00 85.19 87 PRO A C 1
ATOM 680 O O . PRO A 1 87 ? 3.713 11.230 4.594 1.00 85.19 87 PRO A O 1
ATOM 683 N N . THR A 1 88 ? 2.247 12.016 6.101 1.00 87.50 88 THR A N 1
ATOM 684 C CA . THR A 1 88 ? 2.819 11.296 7.245 1.00 87.50 88 THR A CA 1
ATOM 685 C C . THR A 1 88 ? 2.623 9.793 7.111 1.00 87.50 88 THR A C 1
ATOM 687 O O . THR A 1 88 ? 3.589 9.057 7.271 1.00 87.50 88 THR A O 1
ATOM 690 N N . GLU A 1 89 ? 1.418 9.330 6.763 1.00 87.06 89 GLU A N 1
ATOM 691 C CA . GLU A 1 89 ? 1.151 7.900 6.550 1.00 87.06 89 GLU A CA 1
ATOM 692 C C . GLU A 1 89 ? 2.051 7.325 5.457 1.00 87.06 89 GLU A C 1
ATOM 694 O O . GLU A 1 89 ? 2.661 6.271 5.645 1.00 87.06 89 GLU A O 1
ATOM 699 N N . LEU A 1 90 ? 2.205 8.062 4.353 1.00 88.50 90 LEU A N 1
ATOM 700 C CA . LEU A 1 90 ? 3.085 7.668 3.261 1.00 88.50 90 LEU A CA 1
ATOM 701 C C . LEU A 1 90 ? 4.545 7.567 3.719 1.00 88.50 90 LEU A C 1
ATOM 703 O O . LEU A 1 90 ? 5.201 6.552 3.487 1.00 88.50 90 LEU A O 1
ATOM 707 N N . LEU A 1 91 ? 5.068 8.611 4.368 1.00 88.81 91 LEU A N 1
ATOM 708 C CA . LEU A 1 91 ? 6.461 8.643 4.817 1.00 88.81 91 LEU A CA 1
ATOM 709 C C . LEU A 1 91 ? 6.749 7.572 5.870 1.00 88.81 91 LEU A C 1
ATOM 711 O O . LEU A 1 91 ? 7.805 6.938 5.813 1.00 88.81 91 LEU A O 1
ATOM 715 N N . SER A 1 92 ? 5.818 7.337 6.797 1.00 89.62 92 SER A N 1
ATOM 716 C CA . SER A 1 92 ? 5.902 6.249 7.768 1.00 89.62 92 SER A CA 1
ATOM 717 C C . SER A 1 92 ? 5.962 4.900 7.059 1.00 89.62 92 SER A C 1
ATOM 719 O O . SER A 1 92 ? 6.925 4.167 7.265 1.00 89.62 92 SER A O 1
ATOM 721 N N . ALA A 1 93 ? 5.023 4.602 6.156 1.00 89.56 93 ALA A N 1
ATOM 722 C CA . ALA A 1 93 ? 5.006 3.338 5.420 1.00 89.56 93 ALA A CA 1
ATOM 723 C C . ALA A 1 93 ? 6.298 3.110 4.617 1.00 89.56 93 ALA A C 1
ATOM 725 O O . ALA A 1 93 ? 6.892 2.035 4.682 1.00 89.56 93 ALA A O 1
ATOM 726 N N . VAL A 1 94 ? 6.784 4.131 3.903 1.00 88.81 94 VAL A N 1
ATOM 727 C CA . VAL A 1 94 ? 8.048 4.056 3.151 1.00 88.81 94 VAL A CA 1
ATOM 728 C C . VAL A 1 94 ? 9.238 3.814 4.076 1.00 88.81 94 VAL A C 1
ATOM 730 O O . VAL A 1 94 ? 10.083 2.974 3.773 1.00 88.81 94 VAL A O 1
ATOM 733 N N . SER A 1 95 ? 9.300 4.496 5.220 1.00 87.56 95 SER A N 1
ATOM 734 C CA . SER A 1 95 ? 10.381 4.313 6.196 1.00 87.56 95 SER A CA 1
ATOM 735 C C . SER A 1 95 ? 10.405 2.893 6.764 1.00 87.56 95 SER A C 1
ATOM 737 O O . SER A 1 95 ? 11.478 2.299 6.885 1.00 87.56 95 SER A O 1
ATOM 739 N N . GLU A 1 96 ? 9.232 2.328 7.063 1.00 89.69 96 GLU A N 1
ATOM 740 C CA . GLU A 1 96 ? 9.104 0.939 7.510 1.00 89.69 96 GLU A CA 1
ATOM 741 C C . GLU A 1 96 ? 9.545 -0.047 6.422 1.00 89.69 96 GLU A C 1
ATOM 743 O O . GLU A 1 96 ? 10.322 -0.958 6.705 1.00 89.69 96 GLU A O 1
ATOM 748 N N . MET A 1 97 ? 9.133 0.163 5.166 1.00 89.25 97 MET A N 1
ATOM 749 C CA . MET A 1 97 ? 9.539 -0.688 4.040 1.00 89.25 97 MET A CA 1
ATOM 750 C C . MET A 1 97 ? 11.052 -0.665 3.809 1.00 89.25 97 MET A C 1
ATOM 752 O O . MET A 1 97 ? 11.665 -1.715 3.628 1.00 89.25 97 MET A O 1
ATOM 756 N N . LEU A 1 98 ? 11.676 0.514 3.849 1.00 87.75 98 LEU A N 1
ATOM 757 C CA . LEU A 1 98 ? 13.128 0.642 3.713 1.00 87.75 98 LEU A CA 1
ATOM 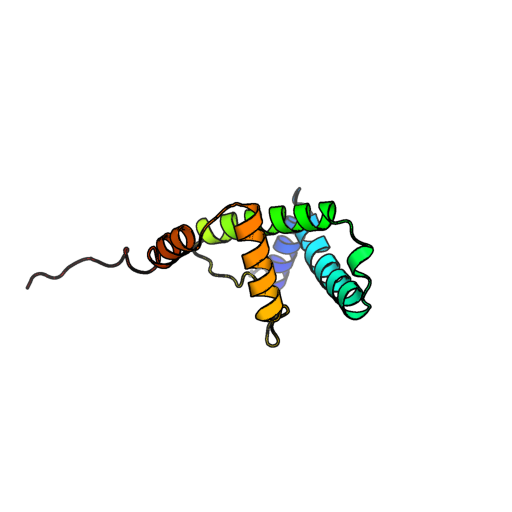758 C C . LEU A 1 98 ? 13.855 -0.104 4.826 1.00 87.75 98 LEU A C 1
ATOM 760 O O . LEU A 1 98 ? 14.813 -0.826 4.559 1.00 87.75 98 LEU A O 1
ATOM 764 N N . ARG A 1 99 ? 13.365 0.013 6.065 1.00 84.62 99 ARG A N 1
ATOM 765 C CA . ARG A 1 99 ? 13.940 -0.706 7.202 1.00 84.62 99 ARG A CA 1
ATOM 766 C C . ARG A 1 99 ? 13.773 -2.216 7.064 1.00 84.62 99 ARG A C 1
ATOM 768 O O . ARG A 1 99 ? 14.728 -2.940 7.328 1.00 84.62 99 ARG A O 1
ATOM 775 N N . ALA A 1 100 ? 12.603 -2.675 6.623 1.00 87.69 100 ALA A N 1
ATOM 776 C CA . ALA A 1 100 ? 12.316 -4.088 6.388 1.00 87.69 100 ALA A CA 1
ATOM 777 C C . ALA A 1 100 ? 13.188 -4.688 5.273 1.00 87.69 100 ALA A C 1
ATOM 779 O O . ALA A 1 100 ? 13.556 -5.857 5.339 1.00 87.69 100 ALA A O 1
ATOM 780 N N . LEU A 1 101 ? 13.553 -3.885 4.271 1.00 86.31 101 LEU A N 1
ATOM 781 C CA . LEU A 1 101 ? 14.444 -4.282 3.178 1.00 86.31 101 LEU A CA 1
ATOM 782 C C . LEU A 1 101 ? 15.928 -4.007 3.467 1.00 86.31 101 LEU A C 1
ATOM 784 O O . LEU A 1 101 ? 16.762 -4.226 2.592 1.00 86.31 101 LEU A O 1
ATOM 788 N N . HIS A 1 102 ? 16.261 -3.534 4.672 1.00 85.00 102 HIS A N 1
ATOM 789 C CA . HIS A 1 102 ? 17.614 -3.130 5.066 1.00 85.00 102 HIS A CA 1
ATOM 790 C C . HIS A 1 102 ? 18.264 -2.099 4.124 1.00 85.00 102 HIS A C 1
ATOM 792 O O . HIS A 1 102 ? 19.486 -2.052 4.005 1.00 85.00 102 HIS A O 1
ATOM 798 N N . LEU A 1 103 ? 17.452 -1.252 3.488 1.00 82.00 103 LEU A N 1
ATOM 799 C CA . LEU A 1 103 ? 17.915 -0.186 2.606 1.00 82.00 103 LEU A CA 1
ATOM 800 C C . LEU A 1 103 ? 18.279 1.047 3.436 1.00 82.00 103 LEU A C 1
ATOM 802 O O . LEU A 1 103 ? 17.456 1.611 4.162 1.00 82.00 103 LEU A O 1
ATOM 806 N N . GLY A 1 104 ? 19.527 1.479 3.321 1.00 75.25 104 GLY A N 1
ATOM 807 C CA . GLY A 1 104 ? 20.043 2.687 3.934 1.00 75.25 104 GLY A CA 1
ATOM 808 C C . GLY A 1 104 ? 19.721 3.960 3.133 1.00 75.25 104 GLY A C 1
ATOM 809 O O . GLY A 1 104 ? 19.402 3.923 1.941 1.00 75.25 104 GLY A O 1
ATOM 810 N N . PRO A 1 105 ? 19.878 5.145 3.754 1.00 69.12 105 PRO A N 1
ATOM 811 C CA . PRO A 1 105 ? 19.684 6.441 3.090 1.00 69.12 105 PRO A CA 1
ATOM 812 C C . PRO A 1 105 ? 20.559 6.650 1.840 1.00 69.12 105 PRO A C 1
ATOM 814 O O . PRO A 1 105 ? 20.216 7.437 0.958 1.00 69.12 105 PRO A O 1
ATOM 817 N N . MET A 1 106 ? 21.694 5.949 1.757 1.00 75.06 106 MET A N 1
ATOM 818 C CA . MET A 1 106 ? 22.611 6.018 0.621 1.00 75.06 106 MET A CA 1
ATOM 819 C C . MET A 1 106 ? 22.035 5.347 -0.633 1.00 75.06 106 MET A C 1
ATOM 821 O O . MET A 1 106 ? 22.156 5.909 -1.721 1.00 75.06 106 MET A O 1
ATOM 825 N N . GLU A 1 107 ? 21.372 4.192 -0.505 1.00 73.12 107 GLU A N 1
ATOM 826 C CA . GLU A 1 107 ? 20.733 3.534 -1.651 1.00 73.12 107 GLU A CA 1
ATOM 827 C C . GLU A 1 107 ? 19.631 4.413 -2.237 1.00 73.12 107 GLU A C 1
ATOM 829 O O . GLU A 1 107 ? 19.600 4.632 -3.447 1.00 73.12 107 GLU A O 1
ATOM 834 N N . LEU A 1 108 ? 18.803 5.024 -1.388 1.00 70.50 108 LEU A N 1
ATOM 835 C CA . LEU A 1 108 ? 17.805 6.003 -1.822 1.00 70.50 108 LEU A CA 1
ATOM 836 C C . LEU A 1 108 ? 18.429 7.160 -2.611 1.00 70.50 108 LEU A C 1
ATOM 838 O O . LEU A 1 108 ? 17.948 7.501 -3.691 1.00 70.50 108 LEU A O 1
ATOM 842 N N . ALA A 1 109 ? 19.518 7.749 -2.109 1.00 72.94 109 ALA A N 1
ATOM 843 C CA . ALA A 1 109 ? 20.186 8.867 -2.772 1.00 72.94 109 ALA A CA 1
ATOM 844 C C . ALA A 1 109 ? 20.697 8.510 -4.183 1.00 72.94 109 ALA A C 1
ATOM 846 O O . ALA A 1 109 ? 20.699 9.366 -5.073 1.00 72.94 109 ALA A O 1
ATOM 847 N N . LEU A 1 110 ? 21.099 7.254 -4.413 1.00 70.31 110 LEU A N 1
ATOM 848 C CA . LEU A 1 110 ? 21.520 6.761 -5.728 1.00 70.31 110 LEU A CA 1
ATOM 849 C C . LEU A 1 110 ? 20.343 6.632 -6.707 1.00 70.31 110 LEU A C 1
ATOM 851 O O . LEU A 1 110 ? 20.488 6.987 -7.878 1.00 70.31 110 LEU A O 1
ATOM 855 N N . TRP A 1 111 ? 19.176 6.194 -6.231 1.00 67.62 111 TRP A N 1
ATOM 856 C CA . TRP A 1 111 ? 17.957 6.107 -7.041 1.00 67.62 111 TRP A CA 1
ATOM 857 C C . TRP A 1 111 ? 17.367 7.485 -7.365 1.00 67.62 111 TRP A C 1
ATOM 859 O O . TRP A 1 111 ? 17.028 7.734 -8.516 1.00 67.62 111 TRP A O 1
ATOM 869 N N . TYR A 1 112 ? 17.345 8.427 -6.414 1.00 62.38 112 TYR A N 1
ATOM 870 C CA . TYR A 1 112 ? 16.885 9.805 -6.667 1.00 62.38 112 TYR A CA 1
ATOM 871 C C . TYR A 1 112 ? 17.750 10.564 -7.687 1.00 62.38 112 TYR A C 1
ATOM 873 O O . TYR A 1 112 ? 17.256 11.466 -8.365 1.00 62.38 112 TYR A O 1
ATOM 881 N N . ARG A 1 113 ? 19.040 10.215 -7.803 1.00 58.78 113 ARG A N 1
ATOM 882 C CA . ARG A 1 113 ? 19.941 10.771 -8.828 1.00 58.78 113 ARG A CA 1
ATOM 883 C C . ARG A 1 113 ? 19.692 10.184 -10.218 1.00 58.78 113 ARG A C 1
ATOM 885 O O . ARG A 1 113 ? 19.891 10.895 -11.198 1.00 58.78 113 ARG A O 1
ATOM 892 N N . ARG A 1 114 ? 19.241 8.929 -10.314 1.00 54.03 114 ARG A N 1
ATOM 893 C CA . ARG A 1 114 ? 18.799 8.304 -11.570 1.00 54.03 114 ARG A CA 1
ATOM 894 C C . ARG A 1 114 ? 17.365 8.723 -11.877 1.00 54.03 114 ARG A C 1
ATOM 896 O O . ARG A 1 114 ? 16.434 7.938 -11.744 1.00 54.03 114 ARG A O 1
ATOM 903 N N . ARG A 1 115 ? 17.175 9.973 -12.285 1.00 46.00 115 ARG A N 1
ATOM 904 C CA . ARG A 1 115 ? 15.918 10.388 -12.912 1.00 46.00 115 ARG A CA 1
ATOM 905 C C . ARG A 1 115 ? 15.883 9.835 -14.350 1.00 46.00 115 ARG A C 1
ATOM 907 O O . ARG A 1 115 ? 16.732 10.249 -15.138 1.00 46.00 115 ARG A O 1
ATOM 914 N N . PRO A 1 116 ? 14.963 8.919 -14.714 1.00 53.88 116 PRO A N 1
ATOM 915 C CA . PRO A 1 116 ? 14.908 8.336 -16.061 1.00 53.88 116 PRO A CA 1
ATOM 916 C C . PRO A 1 116 ? 14.447 9.334 -17.141 1.00 53.88 116 PRO A C 1
ATOM 918 O O . PRO A 1 116 ? 14.550 9.054 -18.328 1.00 53.88 116 PRO A O 1
ATOM 921 N N . ASP A 1 117 ? 13.948 10.507 -16.741 1.00 53.66 117 ASP A N 1
ATOM 922 C CA . ASP A 1 117 ? 13.345 11.542 -17.587 1.00 53.66 117 ASP A CA 1
ATOM 923 C C . ASP A 1 117 ? 14.347 12.542 -18.199 1.00 53.66 117 ASP A C 1
ATOM 925 O O . ASP A 1 117 ? 13.923 13.489 -18.861 1.00 53.66 117 ASP A O 1
ATOM 929 N N . LYS A 1 118 ? 15.665 12.377 -17.995 1.00 45.53 118 LYS A N 1
ATOM 930 C CA . LYS A 1 118 ? 16.673 13.337 -18.497 1.00 45.53 118 LYS A CA 1
ATOM 931 C C . LYS A 1 118 ? 17.744 12.802 -19.449 1.00 45.53 118 LYS A C 1
ATOM 933 O O . LYS A 1 118 ? 18.433 13.626 -20.045 1.00 45.53 118 LYS A O 1
ATOM 938 N N . ASP A 1 119 ? 17.842 11.494 -19.673 1.00 48.66 119 ASP A N 1
ATOM 939 C CA . ASP A 1 119 ? 18.923 10.929 -20.503 1.00 48.66 119 ASP A CA 1
ATOM 940 C C . ASP A 1 119 ? 18.525 10.622 -21.962 1.00 48.66 119 ASP A C 1
ATOM 942 O O . ASP A 1 119 ? 19.362 10.189 -22.750 1.00 48.66 119 ASP A O 1
ATOM 946 N N . SER A 1 120 ? 17.282 10.891 -22.378 1.00 46.66 120 SER A N 1
ATOM 947 C CA . SER A 1 120 ? 16.770 10.544 -23.718 1.00 46.66 120 SER A CA 1
ATOM 948 C C . SER A 1 120 ? 16.406 11.739 -24.616 1.00 46.66 120 SER A C 1
ATOM 950 O O . SER A 1 120 ? 15.554 11.620 -25.495 1.00 46.66 120 SER A O 1
ATOM 952 N N . TYR A 1 121 ? 17.102 12.878 -24.492 1.00 42.84 121 TYR A N 1
ATOM 953 C CA . TYR A 1 121 ? 17.060 13.916 -25.536 1.00 42.84 121 TYR A CA 1
ATOM 954 C C . TYR A 1 121 ? 18.436 14.511 -25.867 1.00 42.84 121 TYR A C 1
ATOM 956 O O . TYR A 1 121 ? 18.807 15.584 -25.404 1.00 42.84 121 TYR A O 1
ATOM 964 N N . PHE A 1 122 ? 19.164 13.832 -26.756 1.00 49.53 122 PHE A N 1
ATOM 965 C CA . PHE A 1 122 ? 20.122 14.475 -27.6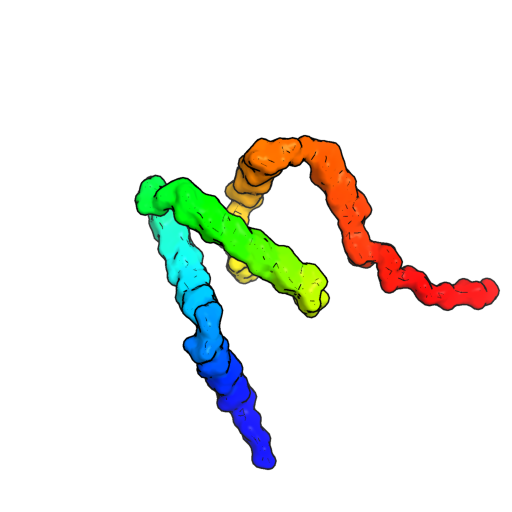58 1.00 49.53 122 PHE A CA 1
ATOM 966 C C . PHE A 1 122 ? 19.998 13.886 -29.071 1.00 49.53 122 PHE A C 1
ATOM 968 O O . PHE A 1 122 ? 20.537 12.816 -29.348 1.00 49.53 122 PHE A O 1
ATOM 975 N N . PRO A 1 123 ? 19.394 14.633 -30.010 1.00 46.41 123 PRO A N 1
ATOM 976 C CA . PRO A 1 123 ? 19.896 14.698 -31.370 1.00 46.41 123 PRO A CA 1
ATOM 977 C C . PRO A 1 123 ? 20.377 16.129 -31.640 1.00 46.41 123 PRO A C 1
ATOM 979 O O . PRO A 1 123 ? 19.670 17.110 -31.414 1.00 46.41 123 PRO A O 1
ATOM 982 N N . GLY A 1 124 ? 21.641 16.236 -32.041 1.00 47.44 124 GLY A N 1
ATOM 983 C CA . GLY A 1 124 ? 22.395 17.480 -32.036 1.00 47.44 124 GLY A CA 1
ATOM 984 C C . GLY A 1 124 ? 21.981 18.540 -33.054 1.00 47.44 124 GLY A C 1
ATOM 985 O O . GLY A 1 124 ? 21.203 18.316 -33.978 1.00 47.44 124 GLY A O 1
ATOM 986 N N . ARG A 1 125 ? 22.643 19.690 -32.926 1.00 34.75 125 ARG A N 1
ATOM 987 C CA . ARG A 1 125 ? 23.083 20.494 -34.066 1.00 34.75 125 ARG A CA 1
ATOM 988 C C . ARG A 1 125 ? 24.485 21.014 -33.789 1.00 34.75 125 ARG A C 1
ATOM 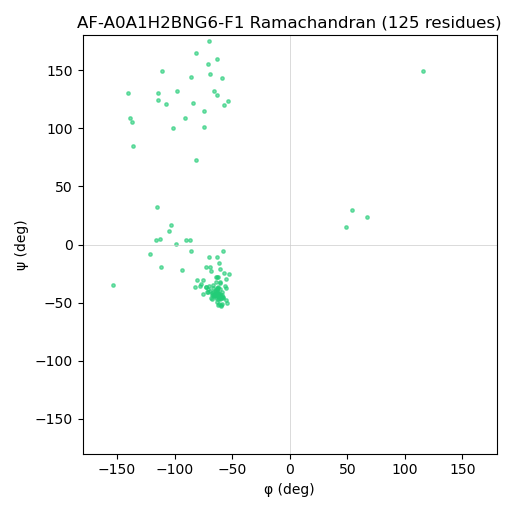990 O O . ARG A 1 125 ? 24.676 21.894 -32.959 1.00 34.75 125 ARG A O 1
ATOM 997 N N . GLN A 1 126 ? 25.444 20.448 -34.516 1.00 44.44 126 GLN A N 1
ATOM 998 C CA . GLN A 1 126 ? 26.570 21.224 -35.014 1.00 44.44 126 GLN A CA 1
ATOM 999 C C . GLN A 1 126 ? 26.013 22.280 -35.975 1.00 44.44 126 GLN A C 1
ATOM 1001 O O . GLN A 1 126 ? 25.253 21.950 -36.889 1.00 44.44 126 GLN A O 1
ATOM 1006 N N . SER A 1 127 ? 26.379 23.536 -35.765 1.00 50.97 127 SER A N 1
ATOM 1007 C CA . SER A 1 127 ? 26.507 24.567 -36.798 1.00 50.97 127 SER A CA 1
ATOM 1008 C C . SER A 1 127 ? 27.562 25.548 -36.320 1.00 50.97 127 SER A C 1
ATOM 1010 O O . SER A 1 127 ? 27.465 25.949 -35.139 1.00 50.97 127 SER A O 1
#

Foldseek 3Di:
DDDDPVNVVVVVLVVLVVDPCSVCVVVVVVVLVVCVVCVVVVNNVVDDPVNVVVVVVVLVVVVCCCVVPPVDDDDSFDDDPPGSDDPVRVVVVVVVVCVVVVNDPVVVVVVVVPPVPPPPDDDDDDD

pLDDT: mean 75.54, std 17.35, range [34.75, 96.75]